Protein AF-V4L4F5-F1 (afdb_monomer_lite)

Foldseek 3Di:
DPVPVVVVVVVVVVVVVVVVPPDPPVPPDPDDDPDPPPPDDQAQAQVVCCVVAVPGWGQPNVVSDIDHD

Secondary structure (DSSP, 8-state):
--HHHHHHHHHHHHHHHHHT--S-------S--------SPPPSSGGGTTTT-SS-EEEETTTTEEEE-

pLDDT: mean 72.61, std 16.34, range [40.78, 91.38]

Structure (mmCIF, N/CA/C/O backbone):
data_AF-V4L4F5-F1
#
_entry.id   AF-V4L4F5-F1
#
loop_
_atom_site.group_PDB
_atom_site.id
_atom_site.type_symbol
_atom_site.label_atom_id
_atom_site.label_alt_id
_atom_site.label_comp_id
_atom_site.label_asym_id
_atom_site.label_entity_id
_atom_site.label_seq_id
_atom_site.pdbx_PDB_ins_code
_atom_site.Cartn_x
_atom_site.Cartn_y
_atom_site.Cartn_z
_atom_site.occupancy
_atom_site.B_iso_or_equiv
_atom_site.auth_seq_id
_atom_site.auth_comp_id
_atom_site.auth_asym_id
_atom_site.auth_atom_id
_atom_site.pdbx_PDB_model_num
ATOM 1 N N . MET A 1 1 ? -31.191 2.719 41.955 1.00 56.81 1 MET A N 1
ATOM 2 C CA . MET A 1 1 ? -29.753 2.432 41.738 1.00 56.81 1 MET A CA 1
ATOM 3 C C . MET A 1 1 ? -29.560 1.610 40.456 1.00 56.81 1 MET A C 1
ATOM 5 O O . MET A 1 1 ? -29.185 0.454 40.538 1.00 56.81 1 MET A O 1
ATOM 9 N N . GLY A 1 2 ? -29.858 2.170 39.272 1.00 58.59 2 GLY A N 1
ATOM 10 C CA . GLY A 1 2 ? -29.849 1.407 38.002 1.00 58.59 2 GLY A CA 1
ATOM 11 C C . GLY A 1 2 ? -28.839 1.874 36.947 1.00 58.59 2 GLY A C 1
ATOM 12 O O . GLY A 1 2 ? -28.545 1.143 36.014 1.00 58.59 2 GLY A O 1
ATOM 13 N N . ASN A 1 3 ? -28.258 3.066 37.104 1.00 60.88 3 ASN A N 1
ATOM 14 C CA . ASN A 1 3 ? -27.498 3.706 36.019 1.00 60.88 3 ASN A CA 1
ATOM 15 C C . ASN A 1 3 ? -25.973 3.631 36.204 1.00 60.88 3 ASN A C 1
ATOM 17 O O . ASN A 1 3 ? -25.225 3.857 35.259 1.00 60.88 3 ASN A O 1
ATOM 21 N N . VAL A 1 4 ? -25.496 3.310 37.414 1.00 69.12 4 VAL A N 1
ATOM 22 C CA . VAL A 1 4 ? -24.055 3.271 37.733 1.00 69.12 4 VAL A CA 1
ATOM 23 C C . VAL A 1 4 ? -23.405 2.006 37.173 1.00 69.12 4 VAL A C 1
ATOM 25 O O . VAL A 1 4 ? -22.344 2.081 36.563 1.00 69.12 4 VAL A O 1
ATOM 28 N N . SER A 1 5 ? -24.076 0.858 37.317 1.00 71.06 5 SER A N 1
ATOM 29 C CA . SER A 1 5 ? -23.586 -0.427 36.801 1.00 71.06 5 SER A CA 1
ATOM 30 C C . SER A 1 5 ? -23.554 -0.447 35.269 1.00 71.06 5 SER A C 1
ATOM 32 O O . SER A 1 5 ? -22.565 -0.876 34.679 1.00 71.06 5 SER A O 1
ATOM 34 N N . LEU A 1 6 ? -24.577 0.128 34.625 1.00 76.38 6 LEU A N 1
ATOM 35 C CA . LEU A 1 6 ? -24.649 0.222 33.167 1.00 76.38 6 LEU A CA 1
ATOM 36 C C . LEU A 1 6 ? -23.551 1.132 32.599 1.00 76.38 6 LEU A C 1
ATOM 38 O O . LEU A 1 6 ? -22.883 0.781 31.630 1.00 76.38 6 LEU A O 1
ATOM 42 N N . LYS A 1 7 ? -23.318 2.281 33.249 1.00 76.31 7 LYS A N 1
ATOM 43 C CA . LYS A 1 7 ? -22.256 3.213 32.859 1.00 76.31 7 LYS A CA 1
ATOM 44 C C . LYS A 1 7 ? -20.868 2.592 33.040 1.00 76.31 7 LYS A C 1
ATOM 46 O O . LYS A 1 7 ? -20.002 2.798 32.198 1.00 76.31 7 LYS A O 1
ATOM 51 N N . LEU A 1 8 ? -20.664 1.813 34.104 1.00 83.12 8 LEU A N 1
ATOM 52 C CA . LEU A 1 8 ? -19.401 1.115 34.342 1.00 83.12 8 LEU A CA 1
ATOM 53 C C . LEU A 1 8 ? -19.151 0.023 33.292 1.00 83.12 8 LEU A C 1
ATOM 55 O O . LEU A 1 8 ? -18.051 -0.065 32.758 1.00 83.12 8 LEU A O 1
ATOM 59 N N . SER A 1 9 ? -20.182 -0.749 32.941 1.00 83.62 9 SER A N 1
ATOM 60 C CA . SER A 1 9 ? -20.099 -1.763 31.884 1.00 83.62 9 SER A CA 1
ATOM 61 C C . SER A 1 9 ? -19.775 -1.141 30.520 1.00 83.62 9 SER A C 1
ATOM 63 O O . SER A 1 9 ? -18.881 -1.619 29.825 1.00 83.62 9 SER A O 1
ATOM 65 N N . LEU A 1 10 ? -20.417 -0.019 30.178 1.00 85.88 10 LEU A N 1
ATOM 66 C CA . LEU A 1 10 ? -20.162 0.706 28.932 1.00 85.88 10 LEU A CA 1
ATOM 67 C C . LEU A 1 10 ? -18.712 1.206 28.831 1.00 85.88 10 LEU A C 1
ATOM 69 O O . LEU A 1 10 ? -18.089 1.079 27.779 1.00 85.88 10 LEU A O 1
ATOM 73 N N . LEU A 1 11 ? -18.160 1.745 29.923 1.00 85.50 11 LEU A N 1
ATOM 74 C CA . LEU A 1 11 ? -16.777 2.231 29.957 1.00 85.50 11 LEU A CA 1
ATOM 75 C C . LEU A 1 11 ? -15.765 1.104 29.729 1.00 85.50 11 LEU A C 1
ATOM 77 O O . LEU A 1 11 ? -14.804 1.297 28.989 1.00 85.50 11 LEU A O 1
ATOM 81 N N . ILE A 1 12 ? -15.999 -0.075 30.313 1.00 88.12 12 ILE A N 1
ATOM 82 C CA . ILE A 1 12 ? -15.138 -1.249 30.116 1.00 88.12 12 ILE A CA 1
ATOM 83 C C . ILE A 1 12 ? -15.202 -1.717 28.657 1.00 88.12 12 ILE A C 1
ATOM 85 O O . ILE A 1 12 ? -14.165 -1.984 28.056 1.00 88.12 12 ILE A O 1
ATOM 89 N N . PHE A 1 13 ? -16.400 -1.759 28.065 1.00 85.19 13 PHE A N 1
ATOM 90 C CA . PHE A 1 13 ? -16.579 -2.117 26.656 1.00 85.19 13 PHE A CA 1
ATOM 91 C C . PHE A 1 13 ? -15.813 -1.180 25.718 1.00 85.19 13 PHE A C 1
ATOM 93 O O . PHE A 1 13 ? -15.071 -1.652 24.862 1.00 85.19 13 PHE A O 1
ATOM 100 N N . ILE A 1 14 ? -15.943 0.138 25.899 1.00 84.75 14 ILE A N 1
ATOM 101 C CA . ILE A 1 14 ? -15.216 1.127 25.089 1.00 84.75 14 ILE A CA 1
ATOM 102 C C . ILE A 1 14 ? -13.707 0.919 25.228 1.00 84.75 14 ILE A C 1
ATOM 104 O O . ILE A 1 14 ? -13.010 0.888 24.219 1.00 84.75 14 ILE A O 1
ATOM 108 N N . LEU A 1 15 ? -13.216 0.710 26.453 1.00 83.88 15 LEU A N 1
ATOM 109 C CA . LEU A 1 15 ? -11.793 0.526 26.725 1.00 83.88 15 LEU A CA 1
ATOM 110 C C . LEU A 1 15 ? -11.232 -0.697 25.980 1.00 83.88 15 LEU A C 1
ATOM 112 O O . LEU A 1 15 ? -10.206 -0.579 25.317 1.00 83.88 15 LEU A O 1
ATOM 116 N N . VAL A 1 16 ? -11.955 -1.824 25.976 1.00 84.06 16 VAL A N 1
ATOM 117 C CA . VAL A 1 16 ? -11.585 -3.040 25.224 1.00 84.06 16 VAL A CA 1
ATOM 118 C C . VAL A 1 16 ? -11.552 -2.800 23.710 1.00 84.06 16 VAL A C 1
ATOM 120 O O . VAL A 1 16 ? -10.619 -3.248 23.038 1.00 84.06 16 VAL A O 1
ATOM 123 N N . ILE A 1 17 ? -12.537 -2.076 23.169 1.00 78.62 17 ILE A N 1
ATOM 124 C CA . ILE A 1 17 ? -12.588 -1.740 21.738 1.00 78.62 17 ILE A CA 1
ATOM 125 C C . ILE A 1 17 ? -11.425 -0.808 21.361 1.00 78.62 17 ILE A C 1
ATOM 127 O O . ILE A 1 17 ? -10.744 -1.053 20.367 1.00 78.62 17 ILE A O 1
ATOM 131 N N . THR A 1 18 ? -11.135 0.216 22.172 1.00 75.50 18 THR A N 1
ATOM 132 C CA . THR A 1 18 ? -10.055 1.180 21.900 1.00 75.50 18 THR A CA 1
ATOM 133 C C . THR A 1 18 ? -8.656 0.611 22.126 1.00 75.50 18 THR A C 1
ATOM 135 O O . THR A 1 18 ? -7.727 1.015 21.438 1.00 75.50 18 THR A O 1
ATOM 138 N N . SER A 1 19 ? -8.486 -0.355 23.037 1.00 69.19 19 SER A N 1
ATOM 139 C CA . SER A 1 19 ? -7.191 -1.014 23.262 1.00 69.19 19 SER A CA 1
ATOM 140 C C . SER A 1 19 ? -6.751 -1.890 22.087 1.00 69.19 19 SER A C 1
ATOM 142 O O . SER A 1 19 ? -5.556 -2.105 21.919 1.00 69.19 19 SER A O 1
ATOM 144 N N . ASN A 1 20 ? -7.689 -2.371 21.263 1.00 64.50 20 ASN A N 1
ATOM 145 C CA . ASN A 1 20 ? -7.378 -3.093 20.024 1.00 64.50 20 ASN A CA 1
ATOM 146 C C . ASN A 1 20 ? -7.181 -2.157 18.820 1.00 64.50 20 ASN A C 1
ATOM 148 O O . ASN A 1 20 ? -6.702 -2.600 17.781 1.00 64.50 20 ASN A O 1
ATOM 152 N N . PHE A 1 21 ? -7.477 -0.860 18.959 1.00 60.06 21 PHE A N 1
ATOM 153 C CA . PHE A 1 21 ? -7.123 0.176 17.983 1.00 60.06 21 PHE A CA 1
ATOM 154 C C . PHE A 1 21 ? -5.642 0.570 18.136 1.00 60.06 21 PHE A C 1
ATOM 156 O O . PHE A 1 21 ? -5.271 1.730 18.315 1.00 60.06 21 PHE A O 1
ATOM 163 N N . GLY A 1 22 ? -4.770 -0.437 18.088 1.00 56.66 22 GLY A N 1
ATOM 164 C CA . GLY A 1 22 ? -3.338 -0.262 17.921 1.00 56.66 22 GLY A CA 1
ATOM 165 C C . GLY A 1 22 ? -3.050 0.273 16.522 1.00 56.66 22 GLY A C 1
ATOM 166 O O . GLY A 1 22 ? -3.013 -0.487 15.567 1.00 56.66 22 GLY A O 1
ATOM 167 N N . ALA A 1 23 ? -2.866 1.591 16.444 1.00 56.31 23 ALA A N 1
ATOM 168 C CA . ALA A 1 23 ? -2.086 2.320 15.447 1.00 56.31 23 ALA A CA 1
ATOM 169 C C . ALA A 1 23 ? -2.266 1.927 13.966 1.00 56.31 23 ALA A C 1
ATOM 171 O O . ALA A 1 23 ? -1.354 1.399 13.342 1.00 56.31 23 ALA A O 1
ATOM 172 N N . GLU A 1 24 ? -3.360 2.374 13.353 1.00 53.19 24 GLU A N 1
ATOM 173 C CA . GLU A 1 24 ? -3.342 2.750 11.931 1.00 53.19 24 GLU A CA 1
ATOM 174 C C . GLU A 1 24 ? -3.967 4.138 11.744 1.00 53.19 24 GLU A C 1
ATOM 176 O O . GLU A 1 24 ? -4.843 4.366 10.914 1.00 53.19 24 GLU A O 1
ATOM 181 N N . SER A 1 25 ? -3.496 5.116 12.525 1.00 50.41 25 SER A N 1
ATOM 182 C CA . SER A 1 25 ? -3.526 6.492 12.034 1.00 50.41 25 SER A CA 1
ATOM 183 C C . SER A 1 25 ? -2.457 6.552 10.956 1.00 50.41 25 SER A C 1
ATOM 185 O O . SER A 1 25 ? -1.265 6.609 11.265 1.00 50.41 25 SER A O 1
ATOM 187 N N . ARG A 1 26 ? -2.864 6.442 9.686 1.00 57.28 26 ARG A N 1
ATOM 188 C CA . ARG A 1 26 ? -1.987 6.810 8.577 1.00 57.28 26 ARG A CA 1
ATOM 189 C C . ARG A 1 26 ? -1.629 8.267 8.799 1.00 57.28 26 ARG A C 1
ATOM 191 O O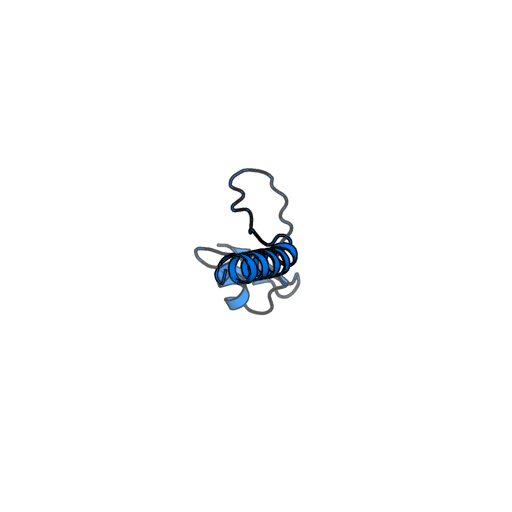 . ARG A 1 26 ? -2.430 9.161 8.546 1.00 57.28 26 ARG A O 1
ATOM 198 N N . VAL A 1 27 ? -0.445 8.464 9.358 1.00 40.78 27 VAL A N 1
ATOM 199 C CA . VAL A 1 27 ? 0.205 9.752 9.484 1.00 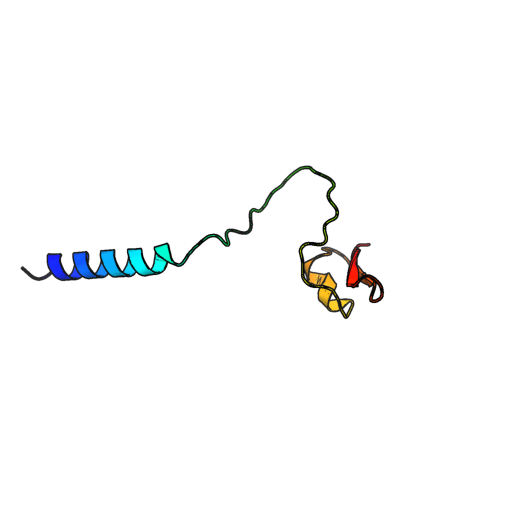40.78 27 VAL A CA 1
ATOM 200 C C . VAL A 1 27 ? 0.161 10.386 8.097 1.00 40.78 27 VAL A C 1
ATOM 202 O O . VAL A 1 27 ? 0.780 9.894 7.155 1.00 40.78 27 VAL A O 1
ATOM 205 N N . LEU A 1 28 ? -0.612 11.462 7.963 1.00 48.88 28 LEU A N 1
ATOM 206 C CA . LEU A 1 28 ? -0.466 12.405 6.865 1.00 48.88 28 LEU A CA 1
ATOM 207 C C . LEU A 1 28 ? 0.847 13.159 7.137 1.00 48.88 28 LEU A C 1
ATOM 209 O O . LEU A 1 28 ? 0.833 14.292 7.611 1.00 48.88 28 LEU A O 1
ATOM 213 N N . SER A 1 29 ? 1.988 12.484 6.951 1.00 43.62 29 SER A N 1
ATOM 214 C CA . SER A 1 29 ? 3.308 13.102 7.074 1.00 43.62 29 SER A CA 1
ATOM 215 C C . SER A 1 29 ? 3.508 13.912 5.814 1.00 43.62 29 SER A C 1
ATOM 217 O O . SER A 1 29 ? 3.965 13.414 4.787 1.00 43.62 29 SER A O 1
ATOM 219 N N . GLY A 1 30 ? 3.099 15.172 5.893 1.00 52.75 30 GLY A N 1
ATOM 220 C CA . GLY A 1 30 ? 3.739 16.195 5.099 1.00 52.75 30 GLY A CA 1
ATOM 221 C C . GLY A 1 30 ? 5.225 16.239 5.453 1.00 52.75 30 GLY A C 1
ATOM 222 O O . GLY A 1 30 ? 5.596 16.120 6.622 1.00 52.75 30 GLY A O 1
ATOM 223 N N . THR A 1 31 ? 6.017 16.465 4.409 1.00 51.00 31 THR A N 1
ATOM 224 C CA . THR A 1 31 ? 7.371 17.035 4.418 1.00 51.0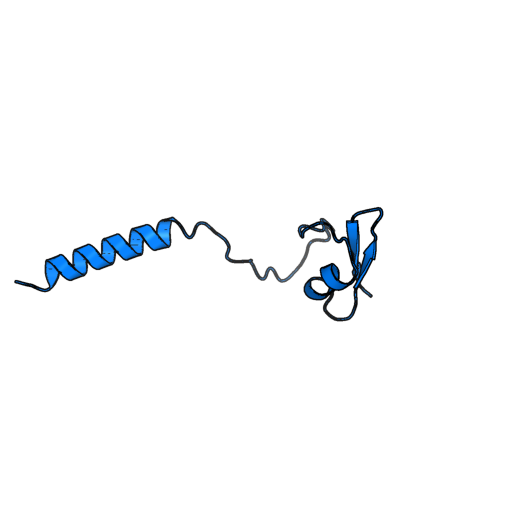0 31 THR A CA 1
ATOM 225 C C . THR A 1 31 ? 8.533 16.136 4.865 1.00 51.00 31 THR A C 1
ATOM 227 O O . THR A 1 31 ? 8.767 15.909 6.047 1.00 51.00 31 THR A O 1
ATOM 230 N N . ASP A 1 32 ? 9.275 15.723 3.826 1.00 49.69 32 ASP A N 1
ATOM 231 C CA . ASP A 1 32 ? 10.738 15.641 3.746 1.00 49.69 32 ASP A CA 1
ATOM 232 C C . ASP A 1 32 ? 11.444 14.440 4.381 1.00 49.69 32 ASP A C 1
ATOM 234 O O . ASP A 1 32 ? 11.999 14.531 5.463 1.00 49.69 32 ASP A O 1
ATOM 238 N N . GLU A 1 33 ? 11.546 13.347 3.618 1.00 40.91 33 GLU A N 1
ATOM 239 C CA . GLU A 1 33 ? 12.848 12.745 3.302 1.00 40.91 33 GLU A CA 1
ATOM 240 C C . GLU A 1 33 ? 12.705 11.754 2.139 1.00 40.91 33 GLU A C 1
ATOM 242 O O . GLU A 1 33 ? 11.844 10.875 2.116 1.00 40.91 33 GLU A O 1
ATOM 247 N N . LYS A 1 34 ? 13.554 11.937 1.129 1.00 44.62 34 LYS A N 1
ATOM 248 C CA . LYS A 1 34 ? 13.666 11.124 -0.081 1.00 44.62 34 LYS A CA 1
ATOM 249 C C . LYS A 1 34 ? 14.153 9.716 0.278 1.00 44.62 34 LYS A C 1
ATOM 251 O O . LYS A 1 34 ? 15.324 9.392 0.115 1.00 44.62 34 LYS A O 1
ATOM 256 N N . ILE A 1 35 ? 13.250 8.875 0.758 1.00 44.19 35 ILE A N 1
ATOM 257 C CA . ILE A 1 35 ? 13.423 7.429 0.802 1.00 44.19 35 ILE A CA 1
ATOM 258 C C . ILE A 1 35 ? 12.268 6.860 -0.011 1.00 44.19 35 ILE A C 1
ATOM 260 O O . ILE A 1 35 ? 11.156 6.687 0.475 1.00 44.19 35 ILE A O 1
ATOM 264 N N . GLU A 1 36 ? 12.547 6.609 -1.287 1.00 42.75 36 GLU A N 1
ATOM 265 C CA . GLU A 1 36 ? 11.676 5.933 -2.252 1.00 42.75 36 GLU A CA 1
ATOM 266 C C . GLU A 1 36 ? 11.537 4.441 -1.886 1.00 42.75 36 GLU A C 1
ATOM 268 O O . GLU A 1 36 ? 11.769 3.536 -2.681 1.00 42.75 36 GLU A O 1
ATOM 273 N N . VAL A 1 37 ? 11.202 4.140 -0.633 1.00 46.44 37 VAL A N 1
ATOM 274 C CA . VAL A 1 37 ? 10.666 2.831 -0.293 1.00 46.44 37 VAL A CA 1
ATOM 275 C C . VAL A 1 37 ? 9.206 2.918 -0.688 1.00 46.44 37 VAL A C 1
ATOM 277 O O . VAL A 1 37 ? 8.401 3.562 -0.027 1.00 46.44 37 VAL A O 1
ATOM 280 N N . ASN A 1 38 ? 8.885 2.303 -1.822 1.00 53.66 38 ASN A N 1
ATOM 281 C CA . ASN A 1 38 ? 7.527 1.991 -2.235 1.00 53.66 38 ASN A CA 1
ATOM 282 C C . ASN A 1 38 ? 6.867 1.105 -1.158 1.00 53.66 38 ASN A C 1
ATOM 284 O O . ASN A 1 38 ? 6.749 -0.101 -1.328 1.00 53.66 38 ASN A O 1
ATOM 288 N N . THR A 1 39 ? 6.452 1.676 -0.025 1.00 51.25 39 THR A N 1
ATOM 289 C CA . THR A 1 39 ? 5.892 0.953 1.135 1.00 51.25 39 THR A CA 1
ATOM 290 C C . THR A 1 39 ? 4.458 0.490 0.922 1.00 51.25 39 THR A C 1
ATOM 292 O O . THR A 1 39 ? 3.789 0.069 1.863 1.00 51.25 39 THR A O 1
ATOM 295 N N . GLY A 1 40 ? 3.940 0.587 -0.298 1.00 60.50 40 GLY A N 1
ATOM 296 C CA . GLY A 1 40 ? 2.664 -0.018 -0.618 1.00 60.50 40 GLY A CA 1
ATOM 297 C C . GLY A 1 40 ? 2.847 -1.378 -1.298 1.00 60.50 40 GLY A C 1
ATOM 298 O O . GLY A 1 40 ? 3.930 -1.686 -1.792 1.00 60.50 40 GLY A O 1
ATOM 299 N N . PRO A 1 41 ? 1.776 -2.186 -1.373 1.00 69.44 41 PRO A N 1
ATOM 300 C CA . PRO A 1 41 ? 1.820 -3.505 -1.993 1.00 69.44 41 PRO A CA 1
ATOM 301 C C . PRO A 1 41 ? 2.438 -3.480 -3.406 1.00 69.44 41 PRO A C 1
ATOM 303 O O . PRO A 1 41 ? 2.246 -2.500 -4.137 1.00 69.44 41 PRO A O 1
ATOM 306 N N . PRO A 1 42 ? 3.166 -4.535 -3.806 1.00 80.94 42 PRO A N 1
ATOM 307 C CA . PRO A 1 42 ? 3.696 -4.658 -5.159 1.00 80.94 42 PRO A CA 1
ATOM 308 C C . PRO A 1 42 ? 2.570 -4.491 -6.184 1.00 80.94 42 PRO A C 1
ATOM 310 O O . PRO A 1 42 ? 1.489 -5.060 -6.017 1.00 80.94 42 PRO A O 1
ATOM 313 N N . CYS A 1 43 ? 2.805 -3.689 -7.221 1.00 88.75 43 CYS A N 1
ATOM 314 C CA . CYS A 1 43 ? 1.821 -3.515 -8.285 1.00 88.75 43 CYS A CA 1
ATOM 315 C C . CYS A 1 43 ? 1.885 -4.699 -9.257 1.00 88.75 43 CYS A C 1
ATOM 317 O O . CYS A 1 43 ? 2.953 -5.260 -9.508 1.00 88.75 43 CYS A O 1
ATOM 319 N N . LYS A 1 44 ? 0.737 -5.077 -9.824 1.00 90.38 44 LYS A N 1
ATOM 320 C CA . LYS A 1 44 ? 0.652 -6.078 -10.897 1.00 90.38 44 LYS A CA 1
ATOM 321 C C . LYS A 1 44 ? 0.055 -5.493 -12.174 1.00 90.38 44 LYS A C 1
ATOM 323 O O . LYS A 1 44 ? 0.282 -6.025 -13.259 1.00 90.38 44 LYS A O 1
ATOM 328 N N . ARG A 1 45 ? -0.741 -4.433 -12.040 1.00 87.12 45 ARG A N 1
ATOM 329 C CA . ARG A 1 45 ? -1.380 -3.684 -13.124 1.00 87.12 45 ARG A CA 1
ATOM 330 C C . ARG A 1 45 ? -1.314 -2.192 -12.828 1.00 87.12 45 ARG A C 1
ATOM 332 O O . ARG A 1 45 ? -1.251 -1.798 -11.668 1.00 87.12 45 ARG A O 1
ATOM 339 N N . ASP A 1 46 ? -1.429 -1.372 -13.866 1.00 87.62 46 ASP A N 1
ATOM 340 C CA . ASP A 1 46 ? -1.416 0.095 -13.747 1.00 87.62 46 ASP A CA 1
ATOM 341 C C . ASP A 1 46 ? -2.512 0.615 -12.803 1.00 87.62 46 ASP A C 1
ATOM 343 O O . ASP A 1 46 ? -2.299 1.555 -12.044 1.00 87.62 46 ASP A O 1
ATOM 347 N N . ILE A 1 47 ? -3.661 -0.071 -12.747 1.00 86.19 47 ILE A N 1
ATOM 348 C CA . ILE A 1 47 ? -4.760 0.277 -11.831 1.00 86.19 47 ILE A CA 1
ATOM 349 C C . ILE A 1 47 ? -4.376 0.185 -10.346 1.00 86.19 47 ILE A C 1
ATOM 351 O O . ILE A 1 47 ? -4.993 0.835 -9.506 1.00 86.19 47 ILE A O 1
ATOM 355 N N . ASP A 1 48 ? -3.359 -0.612 -10.007 1.00 87.88 48 ASP A N 1
ATOM 356 C CA . ASP A 1 48 ? -2.872 -0.729 -8.632 1.00 87.8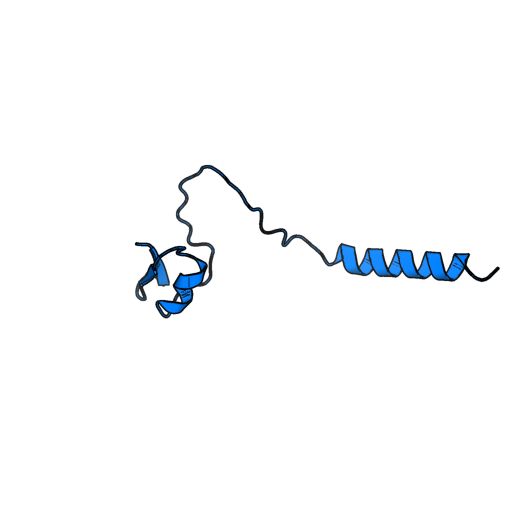8 48 ASP A CA 1
ATOM 357 C C . ASP A 1 48 ? -2.094 0.542 -8.228 1.00 87.88 48 ASP A C 1
ATOM 359 O O . ASP A 1 48 ? -1.925 0.827 -7.040 1.00 87.88 48 ASP A O 1
ATOM 363 N N . CYS A 1 49 ? -1.654 1.331 -9.217 1.00 88.06 49 CYS A N 1
ATOM 364 C CA . CYS A 1 49 ? -0.921 2.580 -9.047 1.00 88.06 49 CYS A CA 1
ATOM 365 C C . CYS A 1 49 ? -1.825 3.816 -8.966 1.00 88.06 49 CYS A C 1
ATOM 367 O O . CYS A 1 49 ? -1.368 4.856 -8.496 1.00 88.06 49 CYS A O 1
ATOM 369 N N . THR A 1 50 ? -3.110 3.711 -9.317 1.00 84.94 50 THR A N 1
ATOM 370 C CA . THR A 1 50 ? -4.064 4.836 -9.292 1.00 84.94 50 THR A CA 1
ATOM 371 C C . THR A 1 50 ? -4.209 5.474 -7.907 1.00 84.94 50 THR A C 1
ATOM 373 O O . THR A 1 50 ? -4.393 6.679 -7.794 1.00 84.94 50 THR A O 1
ATOM 376 N N . PHE A 1 51 ? -4.091 4.690 -6.830 1.00 80.31 51 PHE A N 1
ATOM 377 C CA . PHE A 1 51 ? -4.161 5.217 -5.459 1.00 80.31 51 PHE A CA 1
ATOM 378 C C . PHE A 1 51 ? -2.815 5.730 -4.922 1.00 80.31 51 PHE A C 1
ATOM 380 O O . PHE A 1 51 ? -2.784 6.324 -3.846 1.00 80.31 51 PHE A O 1
ATOM 387 N N . ARG A 1 52 ? -1.705 5.485 -5.635 1.00 82.88 52 ARG A N 1
ATOM 388 C CA . ARG A 1 52 ? -0.375 6.028 -5.302 1.00 82.88 52 ARG A CA 1
ATOM 389 C C . ARG A 1 52 ? -0.040 7.279 -6.095 1.00 82.88 52 ARG A C 1
ATOM 391 O O . ARG A 1 52 ? 0.579 8.182 -5.546 1.00 82.88 52 ARG A O 1
ATOM 398 N N . CYS A 1 53 ? -0.431 7.318 -7.363 1.00 84.69 53 CYS A N 1
ATOM 399 C CA . CYS A 1 53 ? -0.124 8.414 -8.263 1.00 84.69 53 CYS A CA 1
ATOM 400 C C . CYS A 1 53 ? -1.373 9.292 -8.433 1.00 84.69 53 CYS A C 1
ATOM 402 O O . CYS A 1 53 ? -2.376 8.808 -8.950 1.00 84.69 53 CYS A O 1
ATOM 404 N N . PRO A 1 54 ? -1.341 10.570 -8.014 1.00 78.00 54 PRO A N 1
ATOM 405 C CA . PRO A 1 54 ? -2.517 11.444 -8.041 1.00 78.00 54 PRO A CA 1
ATOM 406 C C . PRO A 1 54 ? -2.995 11.803 -9.456 1.00 78.00 54 PRO A C 1
ATOM 408 O O . PRO A 1 54 ? -4.151 12.187 -9.614 1.00 78.00 54 PRO A O 1
ATOM 411 N N . ASN A 1 55 ? -2.126 11.686 -10.465 1.00 80.69 55 ASN A N 1
ATOM 412 C CA . ASN A 1 55 ? -2.448 11.982 -11.862 1.00 80.69 55 ASN A CA 1
ATOM 413 C C . ASN A 1 55 ? -2.542 10.702 -12.694 1.00 80.69 55 ASN A C 1
ATOM 415 O O . ASN A 1 55 ? -3.621 10.320 -13.137 1.00 80.69 55 ASN A O 1
ATOM 419 N N . ASP A 1 56 ? -1.405 10.045 -12.903 1.00 82.12 56 ASP A N 1
ATOM 420 C CA . ASP A 1 56 ? -1.295 8.798 -13.647 1.00 82.12 56 ASP A CA 1
ATOM 421 C C . ASP A 1 56 ? -0.047 8.047 -13.176 1.00 82.12 56 ASP A C 1
ATOM 423 O O . ASP A 1 56 ? 0.936 8.653 -12.736 1.00 82.12 56 ASP A O 1
ATOM 427 N N . GLY A 1 57 ? -0.094 6.722 -13.235 1.00 88.25 57 GLY A N 1
ATOM 428 C CA . GLY A 1 57 ? 0.984 5.865 -12.766 1.00 88.25 57 GLY A CA 1
ATOM 429 C C . GLY A 1 57 ? 1.013 4.550 -13.517 1.00 88.25 57 GLY A C 1
ATOM 430 O O . GLY A 1 57 ? -0.013 3.888 -13.650 1.00 88.25 57 GLY A O 1
ATOM 431 N N . VAL A 1 58 ? 2.197 4.157 -13.976 1.00 91.38 58 VAL A N 1
ATOM 432 C CA . VAL A 1 58 ? 2.410 2.896 -14.692 1.00 91.38 58 VAL A CA 1
ATOM 433 C C . VAL A 1 58 ? 3.023 1.880 -13.743 1.00 91.38 58 VAL A C 1
ATOM 435 O O . VAL A 1 5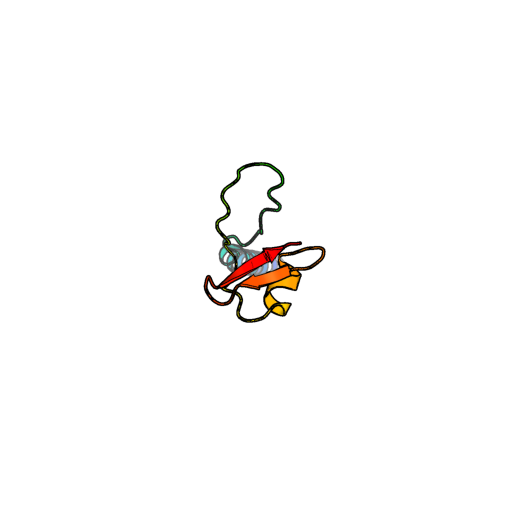8 ? 3.949 2.190 -12.991 1.00 91.38 58 VAL A O 1
ATOM 438 N N . CYS A 1 59 ? 2.516 0.652 -13.774 1.00 90.75 59 CYS A N 1
ATOM 439 C CA . CYS A 1 59 ? 3.098 -0.432 -13.009 1.00 90.75 59 CYS A CA 1
ATOM 440 C C . CYS A 1 59 ? 4.297 -1.030 -13.748 1.00 90.75 59 CYS A C 1
ATOM 442 O O . CYS A 1 59 ? 4.163 -1.683 -14.785 1.00 90.75 59 CYS A O 1
ATOM 444 N N . ASN A 1 60 ? 5.479 -0.884 -13.162 1.00 89.62 60 ASN A N 1
ATOM 445 C CA . ASN A 1 60 ? 6.658 -1.614 -13.580 1.00 89.62 60 ASN A CA 1
ATOM 446 C C . ASN A 1 60 ? 6.601 -3.039 -13.016 1.00 89.62 60 ASN A C 1
ATOM 448 O O . ASN A 1 60 ? 7.011 -3.296 -11.887 1.00 89.62 60 ASN A O 1
ATOM 452 N N . VAL A 1 61 ? 6.094 -3.982 -13.814 1.00 88.75 61 VAL A N 1
ATOM 453 C CA . VAL A 1 61 ? 5.876 -5.378 -13.392 1.00 88.75 61 VAL A CA 1
ATOM 454 C C . VAL A 1 61 ? 7.183 -6.093 -13.016 1.00 88.75 61 VAL A C 1
ATOM 456 O O . VAL A 1 61 ? 7.163 -6.988 -12.173 1.00 88.75 61 VAL A O 1
ATOM 459 N N . TYR A 1 62 ? 8.328 -5.690 -13.584 1.00 86.31 62 TYR A N 1
ATOM 460 C CA . TYR A 1 62 ? 9.630 -6.302 -13.281 1.00 86.31 62 TYR A CA 1
ATOM 461 C C . TYR A 1 62 ? 10.082 -6.023 -11.849 1.00 86.31 62 TYR A C 1
ATOM 463 O O . TYR A 1 62 ? 10.560 -6.927 -11.167 1.00 86.31 62 TYR A O 1
ATOM 471 N N . TYR A 1 63 ? 9.904 -4.785 -11.389 1.00 87.75 63 TYR A N 1
ATOM 472 C CA . TYR A 1 63 ? 10.269 -4.370 -10.033 1.00 87.75 63 TYR A CA 1
ATOM 473 C C . TYR A 1 63 ? 9.064 -4.329 -9.083 1.00 87.75 63 TYR A C 1
ATOM 475 O O . TYR A 1 63 ? 9.227 -4.142 -7.881 1.00 87.75 63 TYR A O 1
ATOM 483 N N . SER A 1 64 ? 7.855 -4.550 -9.611 1.00 87.75 64 SER A N 1
ATOM 484 C CA . SER A 1 64 ? 6.573 -4.392 -8.916 1.00 87.75 64 SER A CA 1
ATOM 485 C C . SER A 1 64 ? 6.389 -3.006 -8.281 1.00 87.75 64 SER A C 1
ATOM 487 O O . SER A 1 64 ? 5.781 -2.867 -7.215 1.00 87.75 64 SER A O 1
ATOM 489 N N . THR A 1 65 ? 6.914 -1.973 -8.941 1.00 88.12 65 THR A N 1
ATOM 490 C CA . THR A 1 65 ? 6.901 -0.578 -8.484 1.00 88.12 65 THR A CA 1
ATOM 491 C C . THR A 1 65 ? 6.008 0.286 -9.365 1.00 88.12 65 THR A C 1
ATOM 493 O O . THR A 1 65 ? 5.887 0.050 -10.562 1.00 88.12 65 THR A O 1
ATOM 496 N N . CYS A 1 66 ? 5.385 1.305 -8.775 1.00 89.75 66 CYS A N 1
ATOM 497 C CA . CYS A 1 66 ? 4.587 2.277 -9.517 1.00 89.75 66 CYS A CA 1
ATOM 498 C C . CYS A 1 66 ? 5.4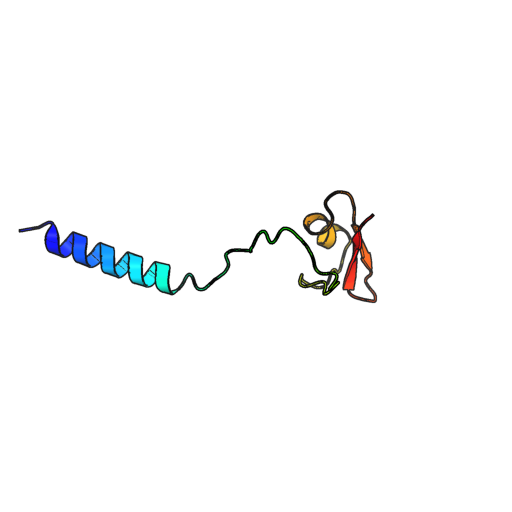53 3.468 -9.918 1.00 89.75 66 CYS A C 1
ATOM 500 O O . CYS A 1 66 ? 6.036 4.115 -9.053 1.00 89.75 66 CYS A O 1
ATOM 502 N N . GLU A 1 67 ? 5.497 3.770 -11.210 1.00 88.69 67 GLU A N 1
ATOM 503 C CA . GLU A 1 67 ? 6.166 4.944 -11.764 1.00 88.69 67 GLU A CA 1
ATOM 504 C C . GLU A 1 67 ? 5.109 6.016 -12.063 1.00 88.69 67 GLU A C 1
ATOM 506 O O . GLU A 1 67 ? 4.318 5.872 -12.997 1.00 88.69 67 GLU A O 1
ATOM 511 N N . CYS A 1 68 ? 5.054 7.067 -11.239 1.00 86.81 68 CYS A N 1
ATOM 512 C CA . CYS A 1 68 ? 4.117 8.178 -11.424 1.00 86.81 68 CYS A CA 1
ATOM 513 C C . CYS A 1 68 ? 4.611 9.147 -12.509 1.00 86.81 68 CYS A C 1
ATOM 515 O O . CYS A 1 68 ? 5.803 9.454 -12.555 1.00 86.81 68 CYS A O 1
ATOM 517 N N . LYS A 1 69 ? 3.695 9.637 -13.352 1.00 79.88 69 LYS A N 1
ATOM 518 C CA . LYS A 1 69 ? 3.961 10.676 -14.362 1.00 79.88 69 LYS A CA 1
ATOM 519 C C . LYS A 1 69 ? 3.559 12.070 -13.894 1.00 79.88 69 LYS A C 1
ATOM 521 O O . LYS A 1 69 ? 2.580 12.189 -13.118 1.00 79.88 69 LYS A O 1
#

Sequence (69 aa):
MGNVSLKLSLLIFILVITSNFGAESRVLSGTDEKIEVNTGPPCKRDIDCTFRCPNDGVCNVYYSTCECK

Radius of gyration: 21.52 Å; chains: 1; bounding box: 44×23×56 Å

Organism: Eutrema salsugineum (NCBI:txid72664)